Protein AF-A0A7V9KWA2-F1 (afdb_monomer_lite)

Radius of gyration: 13.02 Å; chains: 1; bounding box: 28×30×32 Å

Structure (mmCIF, N/CA/C/O backbone):
data_AF-A0A7V9KWA2-F1
#
_entry.id   AF-A0A7V9KWA2-F1
#
loop_
_atom_site.group_PDB
_atom_site.id
_atom_site.type_symbol
_atom_site.label_atom_id
_atom_site.label_alt_id
_atom_site.label_comp_id
_atom_site.label_asym_id
_atom_site.label_entity_id
_atom_site.label_seq_id
_atom_site.pdbx_PDB_ins_code
_atom_site.Cartn_x
_atom_site.Cartn_y
_atom_site.Cartn_z
_atom_site.occupancy
_atom_site.B_iso_or_equiv
_atom_site.auth_seq_id
_atom_site.auth_comp_id
_atom_site.auth_asym_id
_atom_site.auth_atom_id
_atom_site.pdbx_PDB_model_num
ATOM 1 N N . MET A 1 1 ? 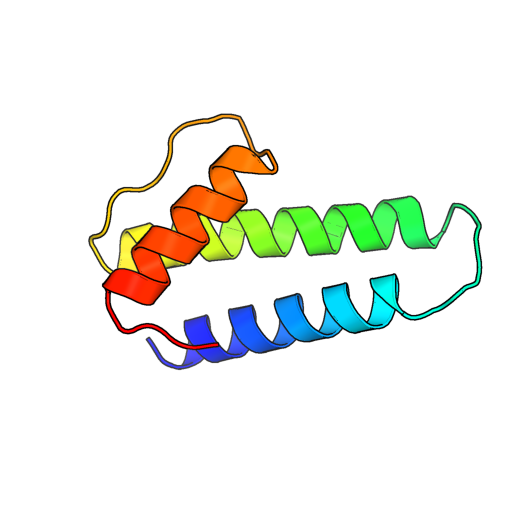3.930 -15.002 -0.112 1.00 63.59 1 MET A N 1
ATOM 2 C CA . MET A 1 1 ? 3.000 -14.036 -0.740 1.00 63.59 1 MET A CA 1
ATOM 3 C C . MET A 1 1 ? 1.755 -13.786 0.122 1.00 63.59 1 MET A C 1
ATOM 5 O O . MET A 1 1 ? 1.553 -12.652 0.527 1.00 63.59 1 MET A O 1
ATOM 9 N N . LEU A 1 2 ? 0.992 -14.821 0.505 1.00 81.12 2 LEU A N 1
ATOM 10 C CA . LEU A 1 2 ? -0.263 -14.694 1.279 1.00 81.12 2 LEU A CA 1
ATOM 11 C C . LEU A 1 2 ? -0.156 -13.907 2.599 1.00 81.12 2 LEU A C 1
ATOM 13 O O . LEU A 1 2 ? -0.992 -13.056 2.873 1.00 81.12 2 LEU A O 1
ATOM 17 N N . GLN A 1 3 ? 0.897 -1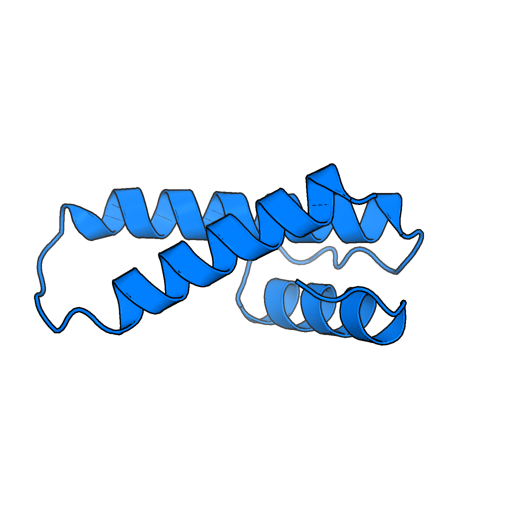4.133 3.393 1.00 85.50 3 GLN A N 1
ATOM 18 C CA . GLN A 1 3 ? 1.118 -13.398 4.651 1.00 85.50 3 GLN A CA 1
ATOM 19 C C . GLN A 1 3 ? 1.261 -11.880 4.433 1.00 85.50 3 GLN A C 1
ATOM 21 O O . GLN A 1 3 ? 0.833 -11.084 5.265 1.00 85.50 3 GLN A O 1
ATOM 26 N N . MET A 1 4 ? 1.834 -11.475 3.294 1.00 88.06 4 MET A N 1
ATOM 27 C CA . MET A 1 4 ? 2.015 -10.064 2.958 1.00 88.06 4 MET A CA 1
ATOM 28 C C . MET A 1 4 ? 0.699 -9.415 2.534 1.00 88.06 4 MET A C 1
ATOM 30 O O . MET A 1 4 ? 0.380 -8.324 2.995 1.00 88.06 4 MET A O 1
ATOM 34 N N . GLN A 1 5 ? -0.092 -10.114 1.716 1.00 86.25 5 GLN A N 1
ATOM 35 C CA . GLN A 1 5 ? -1.432 -9.669 1.331 1.00 86.25 5 GLN A CA 1
ATOM 36 C C . GLN A 1 5 ? -2.340 -9.540 2.557 1.00 86.25 5 GLN A C 1
ATOM 38 O O . GLN A 1 5 ? -2.935 -8.491 2.750 1.00 86.25 5 GLN A O 1
ATOM 43 N N . ALA A 1 6 ? -2.345 -10.525 3.461 1.00 89.12 6 ALA A N 1
ATOM 44 C CA . ALA A 1 6 ? -3.121 -10.453 4.700 1.00 89.12 6 ALA A CA 1
ATOM 45 C C . ALA A 1 6 ? -2.716 -9.259 5.587 1.00 89.12 6 ALA A C 1
ATOM 47 O O . ALA A 1 6 ? -3.568 -8.595 6.182 1.00 89.12 6 ALA A O 1
ATOM 48 N N . ARG A 1 7 ? -1.413 -8.955 5.662 1.00 89.00 7 ARG A N 1
ATOM 49 C CA . ARG A 1 7 ? -0.909 -7.780 6.383 1.00 89.00 7 ARG A CA 1
ATOM 50 C C . ARG A 1 7 ? -1.360 -6.472 5.728 1.00 89.00 7 ARG A C 1
ATOM 52 O O . ARG A 1 7 ? -1.778 -5.568 6.450 1.00 89.00 7 ARG A O 1
ATOM 59 N N . LEU A 1 8 ? -1.302 -6.381 4.398 1.00 88.31 8 LEU A N 1
ATOM 60 C CA . LEU A 1 8 ? -1.803 -5.231 3.641 1.00 88.31 8 LEU A CA 1
ATOM 61 C C . LEU A 1 8 ? -3.310 -5.042 3.841 1.00 88.31 8 LEU A C 1
ATOM 63 O O . LEU A 1 8 ? -3.723 -3.943 4.199 1.00 88.31 8 LEU A O 1
ATOM 67 N N . SER A 1 9 ? -4.111 -6.105 3.719 1.00 89.69 9 SER A N 1
ATOM 68 C CA . SER A 1 9 ? -5.565 -6.073 3.935 1.00 89.69 9 SER A CA 1
ATOM 69 C C . SER A 1 9 ? -5.923 -5.557 5.323 1.00 89.69 9 SER A C 1
ATOM 71 O O . SER A 1 9 ? -6.798 -4.702 5.479 1.00 89.69 9 SER A O 1
ATOM 73 N N . ARG A 1 10 ? -5.217 -6.041 6.354 1.00 92.50 10 ARG A N 1
ATOM 74 C CA . ARG A 1 10 ? -5.427 -5.600 7.735 1.00 92.50 10 ARG A CA 1
ATOM 75 C C . ARG A 1 10 ? -5.154 -4.106 7.891 1.00 92.50 10 ARG A C 1
ATOM 77 O O . ARG A 1 10 ? -5.989 -3.402 8.449 1.00 92.50 10 ARG A O 1
ATOM 84 N N . LEU A 1 11 ? -4.009 -3.631 7.398 1.00 88.75 11 LEU A N 1
ATOM 85 C CA . LEU A 1 11 ? -3.625 -2.221 7.499 1.00 88.75 11 LEU A CA 1
ATOM 86 C C . LEU A 1 11 ? -4.572 -1.314 6.698 1.00 88.75 11 LEU A C 1
ATOM 88 O O . LEU A 1 11 ? -4.995 -0.282 7.213 1.00 88.75 11 LEU A O 1
ATOM 92 N N . ALA A 1 12 ? -4.967 -1.719 5.488 1.00 87.31 12 ALA A N 1
ATOM 93 C CA . ALA A 1 12 ? -5.923 -0.985 4.658 1.00 87.31 12 ALA A CA 1
ATOM 94 C C . ALA A 1 12 ? -7.292 -0.856 5.345 1.00 87.31 12 ALA A C 1
ATOM 96 O O . ALA A 1 12 ? -7.860 0.235 5.414 1.00 87.31 12 ALA A O 1
ATOM 97 N N . THR A 1 13 ? -7.780 -1.951 5.935 1.00 89.12 13 THR A N 1
ATOM 98 C CA . THR A 1 13 ? -9.029 -1.961 6.708 1.00 89.12 13 THR A CA 1
ATOM 99 C C . THR A 1 13 ? -8.939 -1.022 7.913 1.00 89.12 13 THR A C 1
ATOM 101 O O . THR A 1 13 ? -9.859 -0.245 8.166 1.00 89.12 13 THR A O 1
ATOM 104 N N . GLU A 1 14 ? -7.821 -1.044 8.642 1.00 85.56 14 GLU A N 1
ATOM 105 C CA . GLU A 1 14 ? -7.606 -0.178 9.804 1.00 85.56 14 GLU A CA 1
ATOM 106 C C . GLU A 1 14 ? -7.603 1.309 9.409 1.00 85.56 14 GLU A C 1
ATOM 108 O O . GLU A 1 14 ? -8.235 2.134 10.074 1.00 85.56 14 GLU A O 1
ATOM 113 N N . MET A 1 15 ? -6.973 1.657 8.281 1.00 82.38 15 MET A N 1
ATOM 114 C CA . MET A 1 15 ? -6.993 3.018 7.731 1.00 82.38 15 MET A CA 1
ATOM 115 C C . MET A 1 15 ? -8.403 3.462 7.328 1.00 82.38 15 MET A C 1
ATOM 117 O O . MET A 1 15 ? -8.810 4.578 7.656 1.00 82.38 15 MET A O 1
ATOM 121 N N . GLN A 1 16 ? -9.172 2.596 6.662 1.00 82.62 16 GLN A N 1
ATOM 122 C CA . GLN A 1 16 ? -10.554 2.892 6.275 1.00 82.62 16 GLN A CA 1
ATOM 123 C C . GLN A 1 16 ? -11.465 3.091 7.489 1.00 82.62 16 GLN A C 1
ATOM 125 O O . GLN A 1 16 ? -12.301 3.994 7.481 1.00 82.62 16 GLN A O 1
ATOM 130 N N . GLN A 1 17 ? -11.313 2.279 8.537 1.00 82.69 17 GLN A N 1
ATOM 131 C CA . GLN A 1 17 ? -12.076 2.428 9.778 1.00 82.69 17 GLN A CA 1
ATOM 132 C C . GLN A 1 17 ? -11.746 3.746 10.481 1.00 82.69 17 GLN A C 1
ATOM 134 O O . GLN A 1 17 ? -12.652 4.457 10.915 1.00 82.69 17 GLN A O 1
ATOM 139 N N . MET A 1 18 ? -10.462 4.115 10.539 1.00 76.94 18 MET A N 1
ATOM 140 C CA . MET A 1 18 ? -10.043 5.402 11.093 1.00 76.94 18 MET A CA 1
ATOM 141 C C . MET A 1 18 ? -10.598 6.593 10.302 1.00 76.94 18 MET A C 1
ATOM 143 O O . MET A 1 18 ? -10.975 7.587 10.916 1.00 76.94 18 MET A O 1
ATOM 147 N N . ALA A 1 19 ? -10.684 6.495 8.971 1.00 71.69 19 ALA A N 1
ATOM 148 C CA . ALA A 1 19 ? -11.236 7.551 8.118 1.00 71.69 19 ALA A CA 1
ATOM 149 C C . ALA A 1 19 ? -12.757 7.738 8.283 1.00 71.69 19 ALA A C 1
ATOM 151 O O . ALA A 1 19 ? -13.258 8.849 8.133 1.00 71.69 19 ALA A O 1
ATOM 152 N N . GLN A 1 20 ? -13.492 6.669 8.604 1.00 75.00 20 GLN A N 1
ATOM 153 C CA . GLN A 1 20 ? -14.955 6.690 8.755 1.00 75.00 20 GLN A CA 1
ATOM 154 C C . GLN A 1 20 ? -15.429 7.199 10.125 1.00 75.00 20 GLN A C 1
ATOM 156 O O . GLN A 1 20 ? -16.577 7.614 10.271 1.00 75.00 20 GLN A O 1
ATOM 161 N N . GLN A 1 21 ? -14.573 7.175 11.147 1.00 70.50 21 GLN A N 1
ATOM 162 C CA . GLN A 1 21 ? -14.939 7.605 12.496 1.00 70.50 21 GLN A CA 1
ATOM 163 C C . GLN A 1 21 ? -14.884 9.141 12.610 1.00 70.50 21 GLN A C 1
ATOM 165 O O . GLN A 1 21 ? -13.811 9.720 12.752 1.00 70.50 21 GLN A O 1
ATOM 170 N N . SER A 1 22 ? -16.048 9.803 12.597 1.00 56.34 22 SER A N 1
ATOM 171 C CA . SER A 1 22 ? -16.240 11.271 12.592 1.00 56.34 22 SER A CA 1
ATOM 172 C C . SER A 1 22 ? -15.798 12.037 13.861 1.00 56.34 22 SER A C 1
ATOM 174 O O . SER A 1 22 ? -16.334 13.104 14.149 1.00 56.34 22 SER A O 1
ATOM 176 N N . THR A 1 23 ? -14.839 11.541 14.649 1.00 56.03 23 THR A N 1
ATOM 177 C CA . THR A 1 23 ? -14.408 12.181 15.910 1.00 56.03 23 THR A CA 1
ATOM 178 C C . THR A 1 23 ? -12.970 12.709 15.816 1.00 56.03 23 THR A C 1
ATOM 180 O O . THR A 1 23 ? -12.041 11.897 15.717 1.00 56.03 23 THR A O 1
ATOM 183 N N . PRO A 1 24 ? -12.739 14.035 15.901 1.00 60.94 24 PRO A N 1
ATOM 184 C CA . PRO A 1 24 ? -11.397 14.604 15.952 1.00 60.94 24 PRO A CA 1
ATOM 185 C C . PRO A 1 24 ? -10.878 14.659 17.399 1.00 60.94 24 PRO A C 1
ATOM 187 O O . PRO A 1 24 ? -11.599 15.110 18.276 1.00 60.94 24 PRO A O 1
ATOM 190 N N . GLN A 1 25 ? -9.637 14.217 17.648 1.00 57.38 25 GLN A N 1
ATOM 191 C CA . GLN A 1 25 ? -8.547 15.046 18.209 1.00 57.38 25 GLN A CA 1
ATOM 192 C C . GLN A 1 25 ? -7.319 14.175 18.565 1.00 57.38 25 GLN A C 1
ATOM 194 O O . GLN A 1 25 ? -7.363 13.308 19.431 1.00 57.38 25 GLN A O 1
ATOM 199 N N . PHE A 1 26 ? -6.201 14.459 17.898 1.00 48.16 26 PHE A N 1
ATOM 200 C CA . PHE A 1 26 ? -4.801 14.315 18.334 1.00 48.16 26 PHE A CA 1
ATOM 201 C C . PHE A 1 26 ? -4.221 12.945 18.767 1.00 48.16 26 PHE A C 1
ATOM 203 O O . PHE A 1 26 ? -3.159 12.584 18.263 1.00 48.16 26 PHE A O 1
ATOM 210 N N . ALA A 1 27 ? -4.883 12.124 19.591 1.00 48.34 27 ALA A N 1
ATOM 211 C CA . ALA A 1 27 ? -4.375 10.798 19.991 1.00 48.34 27 ALA A CA 1
ATOM 212 C C . ALA A 1 27 ? -4.352 9.794 18.815 1.00 48.34 27 ALA A C 1
ATOM 214 O O . ALA A 1 27 ? -3.424 8.997 18.675 1.00 48.34 27 ALA A O 1
ATOM 215 N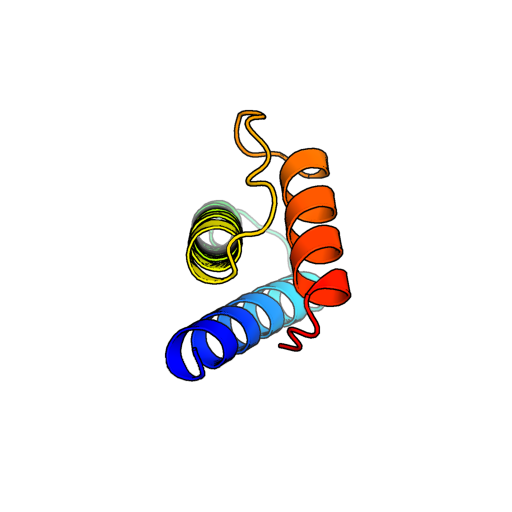 N . ARG A 1 28 ? -5.309 9.923 17.881 1.00 54.94 28 ARG A N 1
ATOM 216 C CA . ARG A 1 28 ? -5.294 9.259 16.561 1.00 54.94 28 ARG A CA 1
ATOM 217 C C . ARG A 1 28 ? -4.268 9.841 15.586 1.00 54.94 28 ARG A C 1
ATOM 219 O O . ARG A 1 28 ? -4.004 9.218 14.568 1.00 54.94 28 ARG A O 1
ATOM 226 N N . GLY A 1 29 ? -3.682 11.007 15.860 1.00 62.75 29 GLY A N 1
ATOM 227 C CA . GLY A 1 29 ? -2.701 11.621 14.962 1.00 62.75 29 GLY A CA 1
ATOM 228 C C . GLY A 1 29 ? -1.424 10.789 14.869 1.00 62.75 29 GLY A C 1
ATOM 229 O O . GLY A 1 29 ? -0.944 10.515 13.773 1.00 62.75 29 GLY A O 1
ATOM 230 N N . HIS A 1 30 ? -0.908 10.328 16.012 1.00 69.00 30 HIS A N 1
ATOM 231 C CA . HIS A 1 30 ? 0.278 9.470 16.058 1.00 69.00 30 HIS A CA 1
ATOM 232 C C . HIS A 1 30 ? -0.025 8.030 15.648 1.00 69.00 30 HIS A C 1
ATOM 234 O O . HIS A 1 30 ? 0.726 7.480 14.849 1.00 69.00 30 HIS A O 1
ATOM 240 N N . HIS A 1 31 ? -1.131 7.442 16.124 1.00 76.56 31 HIS A N 1
ATOM 241 C CA . HIS A 1 31 ? -1.529 6.089 15.711 1.00 76.56 31 HIS A CA 1
ATOM 242 C C . HIS A 1 31 ? -1.843 6.028 14.214 1.00 76.56 31 HIS A C 1
ATOM 244 O O . HIS A 1 31 ? -1.290 5.204 13.498 1.00 76.56 31 HIS A O 1
ATOM 250 N N . GLY A 1 32 ? -2.638 6.970 13.704 1.00 77.12 32 GLY A N 1
ATOM 251 C CA . GLY A 1 32 ? -2.957 7.075 12.281 1.00 77.12 32 GLY A CA 1
ATOM 252 C C . GLY A 1 32 ? -1.720 7.321 11.417 1.00 77.12 32 GLY A C 1
A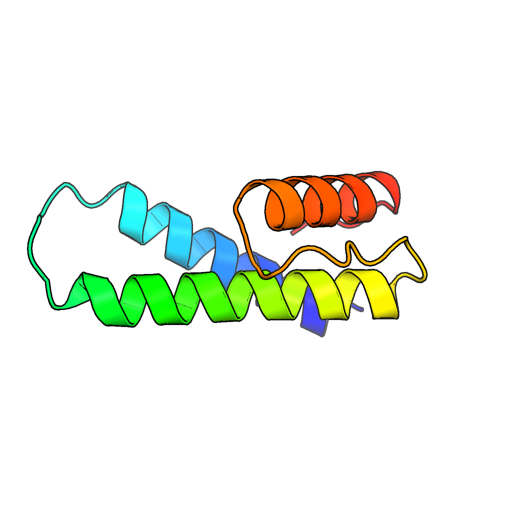TOM 253 O O . GLY A 1 32 ? -1.573 6.688 10.374 1.00 77.12 32 GLY A O 1
ATOM 254 N N . ARG A 1 33 ? -0.772 8.158 11.869 1.00 82.44 33 ARG A N 1
ATOM 255 C CA . ARG A 1 33 ? 0.533 8.306 11.200 1.00 82.44 33 ARG A CA 1
ATOM 256 C C . ARG A 1 33 ? 1.345 7.016 11.232 1.00 82.44 33 ARG A C 1
ATOM 258 O O . ARG A 1 33 ? 1.915 6.653 10.212 1.00 82.44 33 ARG A O 1
ATOM 265 N N . ALA A 1 34 ? 1.390 6.316 12.361 1.00 86.38 34 ALA A N 1
ATOM 266 C CA . ALA A 1 34 ? 2.124 5.062 12.488 1.00 86.38 34 ALA A CA 1
ATOM 267 C C . ALA A 1 34 ? 1.547 3.970 11.576 1.00 86.38 34 ALA A C 1
ATOM 269 O O . ALA A 1 34 ? 2.307 3.303 10.878 1.00 86.38 34 ALA A O 1
ATOM 270 N N . VAL A 1 35 ? 0.219 3.832 11.519 1.00 86.38 35 VAL A N 1
ATOM 271 C CA . VAL A 1 35 ? -0.467 2.888 10.624 1.00 86.38 35 VAL A CA 1
ATOM 272 C C . VAL A 1 35 ? -0.257 3.269 9.161 1.00 86.38 35 VAL A C 1
ATOM 274 O O . VAL A 1 35 ? 0.084 2.405 8.361 1.00 86.38 35 VAL A O 1
ATOM 277 N N . SER A 1 36 ? -0.363 4.556 8.818 1.00 86.25 36 SER A N 1
ATOM 278 C CA . SER A 1 36 ? -0.061 5.065 7.475 1.00 86.25 36 SER A CA 1
ATOM 279 C C . SER A 1 36 ? 1.374 4.727 7.053 1.00 86.25 36 SER A C 1
ATOM 281 O O . SER A 1 36 ? 1.584 4.151 5.992 1.00 86.25 36 SER A O 1
ATOM 283 N N . LEU A 1 37 ? 2.364 5.007 7.905 1.00 88.88 37 LEU A N 1
ATOM 284 C CA . LEU A 1 37 ? 3.770 4.683 7.642 1.00 88.88 37 LEU A CA 1
ATOM 285 C C . LEU A 1 37 ? 4.006 3.170 7.545 1.00 88.88 37 LEU A C 1
ATOM 287 O O . LEU A 1 37 ? 4.820 2.718 6.741 1.00 88.88 37 LEU A O 1
ATOM 291 N N . ALA A 1 38 ? 3.317 2.374 8.365 1.00 90.44 38 ALA A N 1
ATOM 292 C CA . ALA A 1 38 ? 3.394 0.920 8.303 1.00 90.44 38 ALA A CA 1
ATOM 293 C C . ALA A 1 38 ? 2.800 0.381 6.996 1.00 90.44 38 ALA A C 1
ATOM 295 O O . ALA A 1 38 ? 3.370 -0.543 6.414 1.00 90.44 38 ALA A O 1
ATOM 296 N N . TYR A 1 39 ? 1.699 0.964 6.522 1.00 90.38 39 TYR A N 1
ATOM 297 C CA . TYR A 1 39 ? 1.089 0.637 5.239 1.00 90.38 39 TYR A CA 1
ATOM 298 C C . TYR A 1 39 ? 2.032 0.968 4.079 1.00 90.38 39 TYR A C 1
ATOM 300 O O . TYR A 1 39 ? 2.361 0.075 3.301 1.00 90.38 39 TYR A O 1
ATOM 308 N N . ASP A 1 40 ? 2.583 2.184 4.048 1.00 90.69 40 ASP A N 1
ATOM 309 C CA . ASP A 1 40 ? 3.523 2.629 3.009 1.00 90.69 40 ASP A CA 1
ATOM 310 C C . ASP A 1 40 ? 4.761 1.727 2.935 1.00 90.69 40 ASP A C 1
ATOM 312 O O . ASP A 1 40 ? 5.128 1.236 1.868 1.00 90.69 40 ASP A O 1
ATOM 316 N N . LYS A 1 41 ? 5.368 1.409 4.085 1.00 91.50 41 LYS A N 1
ATOM 317 C CA . LYS A 1 41 ? 6.501 0.472 4.142 1.00 91.50 41 LYS A CA 1
ATOM 318 C C . LYS A 1 41 ? 6.125 -0.922 3.644 1.00 91.50 41 LYS A C 1
ATOM 320 O O . LYS A 1 41 ? 6.917 -1.555 2.950 1.00 91.50 41 LYS A O 1
ATOM 325 N N . THR A 1 42 ? 4.935 -1.407 3.999 1.00 92.12 42 THR A N 1
ATOM 326 C CA . THR A 1 42 ? 4.469 -2.736 3.578 1.00 92.12 42 THR A CA 1
ATOM 327 C C . THR A 1 42 ? 4.212 -2.773 2.067 1.00 92.12 42 THR A C 1
ATOM 329 O O . THR A 1 42 ? 4.536 -3.778 1.438 1.00 92.12 42 THR A O 1
ATOM 332 N N . LEU A 1 43 ? 3.723 -1.683 1.462 1.00 92.50 43 LEU A N 1
ATOM 333 C CA . LEU A 1 43 ? 3.577 -1.553 0.007 1.00 92.50 43 LEU A CA 1
ATOM 334 C C . LEU A 1 43 ? 4.925 -1.647 -0.712 1.00 92.50 43 LEU A C 1
ATOM 336 O O . LEU A 1 43 ? 5.060 -2.440 -1.639 1.00 92.50 43 LEU A O 1
ATOM 340 N N . LEU A 1 44 ? 5.947 -0.916 -0.256 1.00 92.81 44 LEU A N 1
ATOM 341 C CA . LEU A 1 44 ? 7.284 -0.975 -0.865 1.00 92.81 44 LEU A CA 1
ATOM 342 C C . LEU A 1 44 ? 7.896 -2.379 -0.761 1.00 92.81 44 LEU A C 1
ATOM 344 O O . LEU A 1 44 ? 8.441 -2.903 -1.733 1.00 92.81 44 LEU A O 1
ATOM 348 N N . GLN A 1 45 ? 7.750 -3.029 0.398 1.00 92.38 45 GLN A N 1
ATOM 349 C CA . GLN A 1 45 ? 8.190 -4.413 0.585 1.00 92.38 45 GLN A CA 1
ATOM 350 C C . GLN A 1 45 ? 7.423 -5.392 -0.316 1.00 92.38 45 GLN A C 1
ATOM 352 O O . GLN A 1 45 ? 8.009 -6.350 -0.821 1.00 92.38 45 GLN A O 1
ATOM 357 N N . ALA A 1 46 ? 6.123 -5.172 -0.525 1.00 92.44 46 ALA A N 1
ATOM 358 C CA . ALA A 1 46 ? 5.319 -5.989 -1.423 1.00 92.44 46 ALA A CA 1
ATOM 359 C C . ALA A 1 46 ? 5.736 -5.784 -2.885 1.00 92.44 46 ALA A C 1
ATOM 361 O O . ALA A 1 46 ? 5.861 -6.772 -3.604 1.00 92.44 46 ALA A O 1
ATOM 362 N N . CYS A 1 47 ? 6.026 -4.547 -3.308 1.00 93.12 47 CYS A N 1
ATOM 363 C CA . CYS A 1 47 ? 6.555 -4.261 -4.643 1.00 93.12 47 CYS A CA 1
ATOM 364 C C . CYS A 1 47 ? 7.877 -4.998 -4.887 1.00 93.12 47 CYS A C 1
ATOM 366 O O . CYS A 1 47 ? 8.015 -5.695 -5.892 1.00 93.12 47 CYS A O 1
ATOM 368 N N . ALA A 1 48 ? 8.805 -4.926 -3.926 1.00 92.06 48 ALA A N 1
ATOM 369 C CA . ALA A 1 48 ? 10.076 -5.644 -3.990 1.00 92.06 48 ALA A CA 1
ATOM 370 C C . ALA A 1 48 ? 9.875 -7.167 -4.074 1.00 92.06 48 ALA A C 1
ATOM 372 O O . ALA A 1 48 ? 10.512 -7.831 -4.888 1.00 92.06 48 ALA A O 1
ATOM 373 N N . LEU A 1 49 ? 8.950 -7.728 -3.282 1.00 93.06 49 LEU A N 1
ATOM 374 C CA . LEU A 1 49 ? 8.645 -9.163 -3.312 1.00 93.06 49 LEU A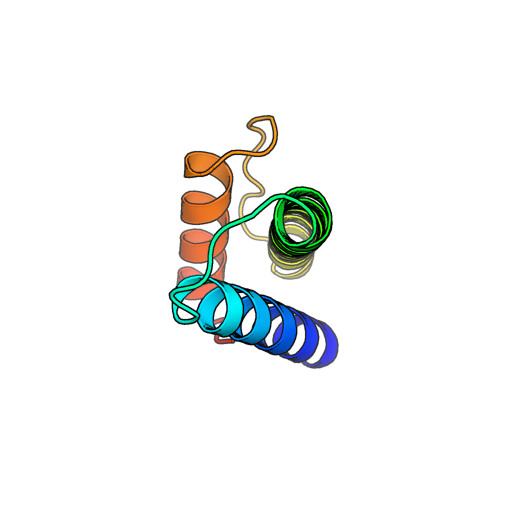 CA 1
ATOM 375 C C . LEU A 1 49 ? 7.986 -9.602 -4.628 1.00 93.06 49 LEU A C 1
ATOM 377 O O . LEU A 1 49 ? 8.212 -10.719 -5.085 1.00 93.06 49 LEU A O 1
ATOM 381 N N . ALA A 1 50 ? 7.149 -8.749 -5.214 1.00 91.06 50 ALA A N 1
ATOM 382 C CA . ALA A 1 50 ? 6.469 -9.007 -6.477 1.00 91.06 50 ALA A CA 1
ATOM 383 C C . ALA A 1 50 ? 7.364 -8.767 -7.706 1.00 91.06 50 ALA A C 1
ATOM 385 O O . ALA A 1 50 ? 6.940 -9.068 -8.819 1.00 91.06 50 ALA A O 1
ATOM 386 N N . GLY A 1 51 ? 8.576 -8.227 -7.525 1.00 93.56 51 GLY A N 1
ATOM 387 C CA . GLY A 1 51 ? 9.485 -7.890 -8.622 1.00 93.56 51 GLY A CA 1
ATOM 388 C C . GLY A 1 51 ? 8.977 -6.748 -9.508 1.00 93.56 51 GLY A C 1
ATOM 389 O O . GLY A 1 51 ? 9.355 -6.665 -10.674 1.00 93.56 51 GLY A O 1
ATOM 390 N N . VAL A 1 52 ? 8.101 -5.887 -8.981 1.00 93.25 52 VAL A N 1
ATOM 391 C CA . VAL A 1 52 ? 7.578 -4.711 -9.693 1.00 93.25 52 VAL A CA 1
ATOM 392 C C . VAL A 1 52 ? 8.310 -3.439 -9.269 1.00 93.25 52 VAL A C 1
ATOM 394 O O . VAL A 1 52 ? 8.933 -3.432 -8.205 1.00 93.25 52 VAL A O 1
ATOM 397 N N . PRO A 1 53 ? 8.244 -2.351 -10.064 1.00 92.38 53 PRO A N 1
ATOM 398 C CA . PRO A 1 53 ? 8.943 -1.117 -9.732 1.00 92.38 53 PRO A CA 1
ATOM 399 C C . PRO A 1 53 ? 8.592 -0.616 -8.326 1.00 92.38 53 PRO A C 1
ATOM 401 O O . PRO A 1 53 ? 7.418 -0.429 -7.989 1.00 92.38 53 PRO A O 1
ATOM 404 N N . VAL A 1 54 ? 9.627 -0.406 -7.514 1.00 89.75 54 VAL A N 1
ATOM 405 C CA . VAL A 1 54 ? 9.534 0.217 -6.192 1.00 89.75 54 VAL A CA 1
ATOM 406 C C . VAL A 1 54 ? 9.702 1.725 -6.406 1.00 89.75 54 VAL A C 1
ATOM 408 O O . VAL A 1 54 ? 10.748 2.127 -6.909 1.00 89.75 54 VAL A O 1
ATOM 411 N N . PRO A 1 55 ? 8.692 2.563 -6.115 1.00 86.44 55 PRO A N 1
ATOM 412 C CA . PRO A 1 55 ? 8.829 4.007 -6.274 1.00 86.44 55 PRO A CA 1
ATOM 413 C C . PRO A 1 55 ? 9.807 4.572 -5.231 1.00 86.44 55 PRO A C 1
ATOM 415 O O . PRO A 1 55 ? 9.706 4.227 -4.056 1.00 86.44 55 PRO A O 1
ATOM 418 N N . ASP A 1 56 ? 10.716 5.451 -5.662 1.00 73.00 56 ASP A N 1
ATOM 419 C CA . ASP A 1 56 ? 11.826 5.991 -4.848 1.00 73.00 56 ASP A CA 1
ATOM 420 C C . ASP A 1 56 ? 11.520 7.344 -4.167 1.00 73.00 56 ASP A C 1
ATOM 422 O O . ASP A 1 56 ? 12.407 8.033 -3.675 1.00 73.00 56 ASP A O 1
ATOM 426 N N . GLU A 1 57 ? 10.258 7.765 -4.120 1.00 61.09 57 GLU A N 1
ATOM 427 C CA . GLU A 1 57 ? 9.897 9.087 -3.595 1.00 61.09 57 GLU A CA 1
ATOM 428 C C . GLU A 1 57 ? 9.579 9.018 -2.096 1.00 61.09 57 GLU A C 1
ATOM 430 O O . GLU A 1 57 ? 8.618 8.336 -1.752 1.00 61.09 57 GLU A O 1
ATOM 435 N N . ASP A 1 58 ? 10.375 9.708 -1.260 1.00 64.75 58 ASP A N 1
ATOM 436 C CA . ASP A 1 58 ? 10.318 10.124 0.174 1.00 64.75 58 ASP A CA 1
ATOM 437 C C . ASP A 1 58 ? 9.151 9.720 1.126 1.00 64.75 58 ASP A C 1
ATOM 439 O O . ASP A 1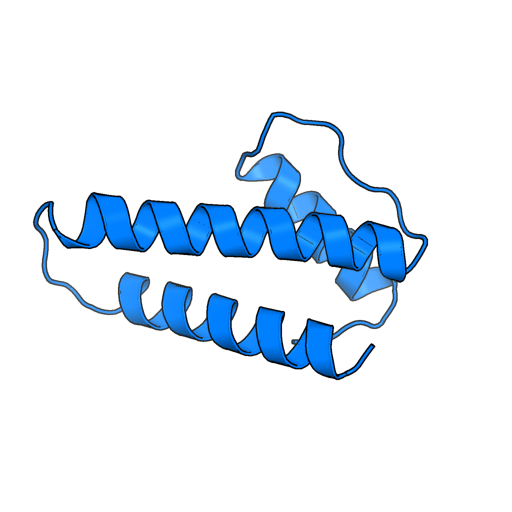 58 ? 8.997 10.274 2.213 1.00 64.75 58 ASP A O 1
ATOM 443 N N . GLY A 1 59 ? 8.341 8.714 0.808 1.00 66.69 59 GLY A N 1
ATOM 444 C CA . GLY A 1 59 ? 7.115 8.367 1.514 1.00 66.69 59 GLY A CA 1
ATOM 445 C C . GLY A 1 59 ? 6.062 9.471 1.392 1.00 66.69 59 GLY A C 1
ATOM 446 O O . GLY A 1 59 ? 5.987 10.379 2.213 1.00 66.69 59 GLY A O 1
ATOM 447 N N . GLY A 1 60 ? 5.192 9.379 0.387 1.00 79.75 60 GLY A N 1
ATOM 448 C CA . GLY A 1 60 ? 4.089 10.322 0.214 1.00 79.75 60 GLY A CA 1
ATOM 449 C C . GLY A 1 60 ? 2.867 9.716 -0.478 1.00 79.75 60 GLY A C 1
ATOM 450 O O . GLY A 1 60 ? 2.900 8.564 -0.918 1.00 79.75 60 GLY A O 1
ATOM 451 N N . PRO A 1 61 ? 1.768 10.484 -0.606 1.00 82.81 61 PRO A N 1
ATOM 452 C CA . PRO A 1 61 ? 0.542 10.012 -1.252 1.00 82.81 61 PRO A CA 1
ATOM 453 C C . PRO A 1 61 ? 0.751 9.546 -2.701 1.00 82.81 61 PRO A C 1
ATOM 455 O O . PRO A 1 61 ? 0.120 8.581 -3.125 1.00 82.81 61 PRO A O 1
ATOM 458 N N . ALA A 1 62 ? 1.655 10.196 -3.443 1.00 88.06 62 ALA A N 1
ATOM 459 C CA . ALA A 1 62 ? 2.008 9.810 -4.809 1.00 88.06 62 ALA A CA 1
ATOM 460 C C . ALA A 1 62 ? 2.758 8.467 -4.847 1.00 88.06 62 ALA A C 1
ATOM 462 O O . ALA A 1 62 ? 2.346 7.555 -5.564 1.00 88.06 62 ALA A O 1
ATOM 463 N N . THR A 1 63 ? 3.782 8.304 -4.001 1.00 89.31 63 THR A N 1
ATOM 464 C CA . THR A 1 63 ? 4.520 7.044 -3.807 1.00 89.31 63 THR A CA 1
ATOM 465 C C . THR A 1 63 ? 3.579 5.890 -3.482 1.00 89.31 63 THR A C 1
ATOM 467 O O . THR A 1 63 ? 3.675 4.817 -4.078 1.00 89.31 63 THR A O 1
ATOM 470 N N . ARG A 1 64 ? 2.633 6.124 -2.561 1.00 91.06 64 ARG A N 1
ATOM 471 C CA . ARG A 1 64 ? 1.603 5.151 -2.185 1.00 91.06 64 ARG A CA 1
ATOM 472 C C . ARG A 1 64 ? 0.776 4.743 -3.396 1.00 91.06 64 ARG A C 1
ATOM 474 O O . ARG A 1 64 ? 0.708 3.557 -3.695 1.00 91.06 64 ARG A O 1
ATOM 481 N N . LEU A 1 65 ? 0.199 5.711 -4.108 1.00 91.44 65 LEU A N 1
ATOM 482 C CA . LEU A 1 65 ? -0.654 5.448 -5.266 1.00 91.44 65 LEU A CA 1
ATOM 483 C C . LEU A 1 65 ? 0.083 4.649 -6.353 1.00 91.44 65 LEU A C 1
ATOM 485 O O . LEU A 1 65 ? -0.470 3.704 -6.915 1.00 91.44 65 LEU A O 1
ATOM 489 N N . LEU A 1 66 ? 1.344 4.993 -6.628 1.00 93.62 66 LEU A N 1
ATOM 490 C CA . LEU A 1 66 ? 2.175 4.275 -7.596 1.00 93.62 66 LEU A CA 1
ATOM 491 C C . LEU A 1 66 ? 2.463 2.834 -7.155 1.00 93.62 66 LEU A C 1
ATOM 493 O O . LEU A 1 66 ? 2.375 1.916 -7.973 1.00 93.62 66 LEU A O 1
ATOM 497 N N . ALA A 1 67 ? 2.774 2.615 -5.875 1.00 93.38 67 ALA A N 1
ATOM 498 C CA . ALA A 1 67 ? 3.004 1.276 -5.337 1.00 93.38 67 ALA A CA 1
ATOM 499 C C . ALA A 1 67 ? 1.734 0.406 -5.400 1.00 93.38 67 ALA A C 1
ATOM 501 O O . ALA A 1 67 ? 1.795 -0.739 -5.849 1.00 93.38 67 ALA A O 1
ATOM 502 N N . GLU A 1 68 ? 0.576 0.960 -5.030 1.00 94.44 68 GLU A N 1
ATOM 503 C CA . GLU A 1 68 ? -0.720 0.278 -5.140 1.00 94.44 68 GLU A CA 1
ATOM 504 C C . GLU A 1 68 ? -1.025 -0.105 -6.593 1.00 94.44 68 GLU A C 1
ATOM 506 O O . GLU A 1 68 ? -1.343 -1.260 -6.879 1.00 94.44 68 GLU A O 1
ATOM 511 N N . ALA A 1 69 ? -0.854 0.828 -7.534 1.00 95.06 69 ALA A N 1
ATOM 512 C CA . ALA A 1 69 ? -1.073 0.576 -8.955 1.00 95.06 69 ALA A CA 1
ATOM 513 C C . ALA A 1 69 ? -0.144 -0.520 -9.507 1.00 95.06 69 ALA A C 1
ATOM 515 O O . ALA A 1 69 ? -0.589 -1.392 -10.260 1.00 95.06 69 ALA A O 1
ATOM 516 N N . ASN A 1 70 ? 1.135 -0.519 -9.114 1.00 94.56 70 ASN A N 1
ATOM 517 C CA . ASN A 1 70 ? 2.095 -1.545 -9.525 1.00 94.56 70 ASN A CA 1
ATOM 518 C C . ASN A 1 70 ? 1.707 -2.938 -9.019 1.00 94.56 70 ASN A C 1
ATOM 520 O O . ASN A 1 70 ? 1.770 -3.899 -9.788 1.00 94.56 70 ASN A O 1
ATOM 524 N N . LEU A 1 71 ? 1.259 -3.049 -7.768 1.00 94.06 71 LEU A N 1
ATOM 525 C CA . LEU A 1 71 ? 0.808 -4.312 -7.182 1.00 94.06 71 LEU A CA 1
ATOM 526 C C . LEU A 1 71 ? -0.494 -4.810 -7.815 1.00 94.06 71 LEU A C 1
ATOM 528 O O . LEU A 1 71 ? -0.586 -5.984 -8.176 1.00 94.06 71 LEU A O 1
ATOM 532 N N . LEU A 1 72 ? -1.472 -3.926 -8.026 1.00 94.62 72 LEU A N 1
ATOM 533 C CA . LEU A 1 72 ? -2.720 -4.270 -8.713 1.00 94.62 72 LEU A CA 1
ATOM 534 C C . LEU A 1 72 ? -2.449 -4.789 -10.132 1.00 94.62 72 LEU A C 1
ATOM 536 O O . LEU A 1 72 ? -3.002 -5.813 -10.534 1.00 94.62 72 LEU A O 1
ATOM 540 N N . ARG A 1 73 ? -1.542 -4.139 -10.874 1.00 92.88 73 ARG A N 1
ATOM 541 C CA . ARG A 1 73 ? -1.114 -4.589 -12.209 1.00 92.88 73 ARG A CA 1
ATOM 542 C C . ARG A 1 73 ? -0.380 -5.933 -12.171 1.00 92.88 73 ARG A C 1
ATOM 544 O O . ARG A 1 73 ? -0.494 -6.705 -13.117 1.00 92.88 73 ARG A O 1
ATOM 551 N N . ALA A 1 74 ? 0.319 -6.234 -11.078 1.00 92.00 74 ALA A N 1
ATOM 552 C CA . ALA A 1 74 ? 0.936 -7.537 -10.825 1.00 92.00 74 ALA A CA 1
ATOM 553 C C . ALA A 1 74 ? -0.071 -8.628 -10.408 1.00 92.00 74 ALA A C 1
ATOM 555 O O . ALA A 1 74 ? 0.333 -9.745 -10.088 1.00 92.00 74 ALA A O 1
ATOM 556 N N . GLY A 1 75 ? -1.370 -8.313 -10.364 1.00 93.50 75 GLY A N 1
ATOM 557 C CA . GLY A 1 75 ? -2.431 -9.241 -9.978 1.00 93.50 75 GLY A CA 1
ATOM 558 C C . GLY A 1 75 ? -2.603 -9.407 -8.469 1.00 93.50 75 GLY A C 1
ATOM 559 O O . GLY A 1 75 ? -3.360 -10.276 -8.035 1.00 93.50 75 GLY A O 1
ATOM 560 N N . TRP A 1 76 ? -1.932 -8.591 -7.654 1.00 91.31 76 TRP A N 1
ATOM 561 C CA . TRP A 1 76 ? -2.140 -8.607 -6.212 1.00 91.31 76 TRP A CA 1
ATOM 562 C C . TRP A 1 76 ? -3.480 -7.975 -5.862 1.00 91.31 76 TRP A C 1
ATOM 564 O O . TRP A 1 76 ? -3.899 -6.986 -6.459 1.00 91.31 76 TRP A O 1
ATOM 574 N N . ARG A 1 77 ? -4.145 -8.554 -4.866 1.00 87.31 77 ARG A N 1
ATOM 575 C CA . ARG A 1 77 ? -5.387 -8.043 -4.289 1.00 87.31 77 ARG A CA 1
ATOM 576 C C . ARG A 1 77 ? -5.279 -8.153 -2.774 1.00 87.31 77 ARG A C 1
ATOM 578 O O . ARG A 1 77 ? -4.731 -9.144 -2.285 1.00 87.31 77 ARG A O 1
ATOM 585 N N . TRP A 1 78 ? -5.744 -7.132 -2.067 1.00 85.44 78 TRP A N 1
ATOM 586 C CA . TRP A 1 78 ? -5.750 -7.056 -0.609 1.00 85.44 78 TRP A CA 1
ATOM 587 C C . TRP A 1 78 ? -6.922 -6.205 -0.132 1.00 85.44 78 TRP A C 1
ATOM 589 O O . TRP A 1 78 ? -7.439 -5.404 -0.940 1.00 85.44 78 TRP A O 1
#

pLDDT: mean 83.12, std 12.27, range [48.16, 95.06]

Sequence (78 aa):
MLQMQARLSRLATEMQQMAQQSTPQFARGHHGRAVSLAYDKTLLQACALAGVPVPDEDGGPATRLLAEANLLRAGWRW

Secondary structure (DSSP, 8-state):
-HHHHHHHHHHHHHHHHHHH-----SHHHHHHHHHHHHHHHHHHHHHHHHTPPPP-SSS-HHHHHHHHHHHHHTT---

Foldseek 3Di:
DVVLLVVLVVLVVVLVVVVPPPDDDDVVVVVNVVSLVVNLVSLQVLCVVLVWDQDPDPRDPVSNVVSVVRCVVSVRDD